Protein AF-A0A545UFW3-F1 (afdb_monomer_lite)

Secondary structure (DSSP, 8-state):
--------PPPP------SS-HHHHHHHHHHHHHHHHHHHHHHHHHHHHHHHHHHHTS----EEEEETTEEEEEEEETTEEEEE-TT--EEEEEEEETTEEEETTTTSEEEEEETTTTEEEETTS-EEE-

pLDDT: mean 73.69, std 27.17, range [29.5, 98.81]

Sequence (130 aa):
MKKILFGFMVLFASNTVYADDVDQLSVYDKKAHHEFDQTYSEATDYIDDSLEILDKNLPQLAGPWYISGAKTFVHQYGAQLVFINEHGSLSRGYFLSNTEVVAIDWGNLRGSLSGGNTVIIWHNGTYWYR

Structure (mmCIF, N/CA/C/O backbone):
data_AF-A0A545UFW3-F1
#
_entry.id   AF-A0A545UFW3-F1
#
loop_
_atom_site.group_PDB
_atom_site.id
_atom_site.type_symbol
_atom_site.label_atom_id
_atom_site.label_alt_id
_atom_site.label_comp_id
_atom_site.label_asym_id
_atom_site.label_entity_id
_atom_site.label_seq_id
_atom_site.pdbx_PDB_ins_code
_atom_site.Cartn_x
_atom_site.Cartn_y
_atom_site.Cartn_z
_atom_site.occupancy
_atom_site.B_iso_or_equiv
_atom_site.auth_seq_id
_atom_site.auth_comp_id
_atom_site.auth_asym_id
_atom_site.auth_atom_id
_atom_site.pdbx_PDB_model_num
ATOM 1 N N . MET A 1 1 ? -21.414 -26.029 13.776 1.00 35.69 1 MET A N 1
ATOM 2 C CA . MET A 1 1 ? -21.699 -27.195 12.906 1.00 35.69 1 MET A CA 1
ATOM 3 C C . MET A 1 1 ? -21.923 -26.685 11.488 1.00 35.69 1 MET A C 1
ATOM 5 O O . MET A 1 1 ? -22.614 -25.690 11.331 1.00 35.69 1 MET A O 1
ATOM 9 N N . LYS A 1 2 ? -21.263 -27.303 10.500 1.00 42.16 2 LYS A N 1
ATOM 10 C CA . LYS A 1 2 ? -21.259 -26.939 9.069 1.00 42.16 2 LYS A CA 1
ATOM 11 C C . LYS A 1 2 ? -22.626 -27.195 8.406 1.00 42.16 2 LYS A C 1
ATOM 13 O O . LYS A 1 2 ? -23.228 -28.227 8.684 1.00 42.16 2 LYS A O 1
ATOM 18 N N . LYS A 1 3 ? -23.045 -26.335 7.473 1.00 29.50 3 LYS A N 1
ATOM 19 C CA . LYS A 1 3 ? -24.052 -26.613 6.425 1.00 29.50 3 LYS A CA 1
ATOM 20 C C . LYS A 1 3 ? -23.530 -25.963 5.134 1.00 29.50 3 LYS A C 1
ATOM 22 O O . LYS A 1 3 ? -23.367 -24.754 5.110 1.00 29.50 3 LYS A O 1
ATOM 27 N N . ILE A 1 4 ? -22.792 -26.708 4.309 1.00 30.06 4 ILE A N 1
ATOM 28 C CA . ILE A 1 4 ? -23.227 -27.474 3.120 1.00 30.06 4 ILE A CA 1
ATOM 29 C C . ILE A 1 4 ? -23.898 -26.575 2.071 1.00 30.06 4 ILE A C 1
ATOM 31 O O . ILE A 1 4 ? -25.011 -26.098 2.258 1.00 30.06 4 ILE A O 1
ATOM 35 N N . LEU A 1 5 ? -23.149 -26.394 0.983 1.00 34.44 5 LEU A N 1
ATOM 36 C CA . LEU A 1 5 ? -23.448 -25.690 -0.258 1.00 34.44 5 LEU A CA 1
ATOM 37 C C . LEU A 1 5 ? -24.503 -26.475 -1.060 1.00 34.44 5 LEU A C 1
ATOM 39 O O . LEU A 1 5 ? -24.321 -27.675 -1.265 1.00 34.44 5 LEU A O 1
ATOM 43 N N . PHE A 1 6 ? -25.560 -25.821 -1.545 1.00 31.66 6 PHE A N 1
ATOM 44 C CA . PHE A 1 6 ? -26.463 -26.401 -2.546 1.00 31.66 6 PHE A CA 1
ATOM 45 C C . PHE A 1 6 ? -26.309 -25.634 -3.858 1.00 31.66 6 PHE A C 1
ATOM 47 O O . PHE A 1 6 ? -26.735 -24.489 -3.973 1.00 31.66 6 PHE A O 1
ATOM 54 N N . GLY A 1 7 ? -25.670 -26.274 -4.839 1.00 34.34 7 GLY A N 1
ATOM 55 C CA . GLY A 1 7 ? -25.758 -25.856 -6.232 1.00 34.34 7 GLY A CA 1
ATOM 56 C C . GLY A 1 7 ? -27.090 -26.328 -6.806 1.00 34.34 7 GLY A C 1
ATOM 57 O O . GLY A 1 7 ? -27.418 -27.508 -6.685 1.00 34.34 7 GLY A O 1
ATOM 58 N N . PHE A 1 8 ? -27.847 -25.426 -7.425 1.00 35.25 8 PHE A N 1
ATOM 59 C CA . PHE A 1 8 ? -29.019 -25.787 -8.216 1.00 35.25 8 PHE A CA 1
ATOM 60 C C . PHE A 1 8 ? -28.729 -25.522 -9.693 1.00 35.25 8 PHE A C 1
ATOM 62 O O . PHE A 1 8 ? -28.580 -24.386 -10.133 1.00 35.25 8 PHE A O 1
ATOM 69 N N . MET A 1 9 ? -28.599 -26.618 -10.439 1.00 31.95 9 MET A N 1
ATOM 70 C CA . MET A 1 9 ? -28.579 -26.660 -11.897 1.00 31.95 9 MET A CA 1
ATOM 71 C C . MET A 1 9 ? -30.030 -26.581 -12.383 1.00 31.95 9 MET A C 1
ATOM 73 O O . MET A 1 9 ? -30.856 -27.386 -11.955 1.00 31.95 9 MET A O 1
ATOM 77 N N . VAL A 1 10 ? -30.348 -25.623 -13.255 1.00 39.62 10 VAL A N 1
ATOM 78 C CA . VAL A 1 10 ? -31.695 -25.475 -13.828 1.00 39.62 10 VAL A CA 1
ATOM 79 C C . VAL A 1 10 ? -31.717 -26.097 -15.223 1.00 39.62 10 VAL A C 1
ATOM 81 O O . VAL A 1 10 ? -30.940 -25.716 -16.097 1.00 39.62 10 VAL A O 1
ATOM 84 N N . LEU A 1 11 ? -32.595 -27.085 -15.411 1.00 31.00 11 LEU A N 1
ATOM 85 C CA . LEU A 1 11 ? -32.893 -27.720 -16.694 1.00 31.00 11 LEU A CA 1
ATOM 86 C C . LEU A 1 11 ? -34.112 -27.016 -17.313 1.00 31.00 11 LEU A C 1
ATOM 88 O O . LEU A 1 11 ? -35.127 -26.859 -16.637 1.00 31.00 11 LEU A O 1
ATOM 92 N N . PHE A 1 12 ? -34.039 -26.617 -18.584 1.00 38.69 12 PHE A N 1
ATOM 93 C CA . PHE A 1 12 ? -35.182 -26.032 -19.293 1.00 38.69 12 PHE A CA 1
ATOM 94 C C . PHE A 1 12 ? -36.049 -27.131 -19.917 1.00 38.69 12 PHE A C 1
ATOM 96 O O . PHE A 1 12 ? -35.537 -27.982 -20.643 1.00 38.69 12 PHE A O 1
ATOM 103 N N . ALA A 1 13 ? -37.362 -27.076 -19.689 1.00 31.42 13 ALA A N 1
ATOM 104 C CA . ALA A 1 13 ? -38.345 -27.798 -20.488 1.00 31.42 13 ALA A CA 1
ATOM 105 C C . ALA A 1 13 ? -39.246 -26.780 -21.198 1.00 31.42 13 ALA A C 1
ATOM 107 O O . ALA A 1 13 ? -40.017 -26.066 -20.560 1.00 31.42 13 ALA A O 1
ATOM 108 N N . SER A 1 14 ? -39.122 -26.702 -22.521 1.00 43.06 14 SER A N 1
ATOM 109 C CA . SER A 1 14 ? -40.009 -25.928 -23.388 1.00 43.06 14 SER A CA 1
ATOM 110 C C . SER A 1 14 ? -41.265 -26.753 -23.659 1.00 43.06 14 SER A C 1
ATOM 112 O O . SER A 1 14 ? -41.151 -27.828 -24.240 1.00 43.06 14 SER A O 1
ATOM 114 N N . ASN A 1 15 ? -42.448 -26.258 -23.297 1.00 36.16 15 ASN A N 1
ATOM 115 C CA . ASN A 1 15 ? -43.714 -26.833 -23.752 1.00 36.16 15 ASN A CA 1
ATOM 116 C C . ASN A 1 15 ? -44.591 -25.738 -24.361 1.00 36.16 15 ASN A C 1
ATOM 118 O O . ASN A 1 15 ? -45.056 -24.833 -23.675 1.00 36.16 15 ASN A O 1
ATOM 122 N N . THR A 1 16 ? -44.817 -25.847 -25.666 1.00 48.97 16 THR A N 1
ATOM 123 C CA . THR A 1 16 ? -45.844 -25.124 -26.416 1.00 48.97 16 THR A CA 1
ATOM 124 C C . THR A 1 16 ? -47.149 -25.915 -26.334 1.00 48.97 16 THR A C 1
ATOM 126 O O . THR A 1 16 ? -47.192 -27.046 -26.814 1.00 48.97 16 THR A O 1
ATOM 129 N N . VAL A 1 17 ? -48.220 -25.337 -25.777 1.00 41.75 17 VAL A N 1
ATOM 130 C CA . VAL A 1 17 ? -49.590 -25.870 -25.913 1.00 41.75 17 VAL A CA 1
ATOM 131 C C . VAL A 1 17 ? -50.580 -24.733 -26.185 1.00 41.75 17 VAL A C 1
ATOM 133 O O . VAL A 1 17 ? -50.474 -23.644 -25.625 1.00 41.75 17 VAL A O 1
ATOM 136 N N . TYR A 1 18 ? -51.485 -25.027 -27.122 1.00 35.25 18 TYR A N 1
ATOM 137 C CA . TYR A 1 18 ? -52.495 -24.181 -27.750 1.00 35.25 18 TYR A CA 1
ATOM 138 C C . TYR A 1 18 ? -53.580 -23.677 -26.789 1.00 35.25 18 TYR A C 1
ATOM 140 O O . TYR A 1 18 ? -53.933 -24.334 -25.813 1.00 35.25 18 TYR A O 1
ATOM 148 N N . ALA A 1 19 ? -54.091 -22.492 -27.126 1.00 42.03 19 ALA A N 1
ATOM 149 C CA . ALA A 1 19 ? -55.094 -21.721 -26.408 1.00 42.03 19 ALA A CA 1
ATOM 150 C C . ALA A 1 19 ? -56.439 -22.451 -26.313 1.00 42.03 19 ALA A C 1
ATOM 152 O O . ALA A 1 19 ? -57.003 -22.772 -27.350 1.00 42.03 19 ALA A O 1
ATOM 153 N N . ASP A 1 20 ? -56.919 -22.667 -25.085 1.00 40.66 20 ASP A N 1
ATOM 154 C CA . ASP A 1 20 ? -58.353 -22.675 -24.733 1.00 40.66 20 ASP A CA 1
ATOM 155 C C . ASP A 1 20 ? -58.613 -22.587 -23.204 1.00 40.66 20 ASP A C 1
ATOM 157 O O . ASP A 1 20 ? -59.753 -22.407 -22.799 1.00 40.66 20 ASP A O 1
ATOM 161 N N . ASP A 1 21 ? -57.580 -22.564 -22.341 1.00 42.59 21 ASP A N 1
ATOM 162 C CA . ASP A 1 21 ? -57.713 -22.401 -20.871 1.00 42.59 21 ASP A CA 1
ATOM 163 C C . ASP A 1 21 ? -56.907 -21.199 -20.312 1.00 42.59 21 ASP A C 1
ATOM 165 O O . ASP A 1 21 ? -56.058 -21.322 -19.425 1.00 42.59 21 ASP A O 1
ATOM 169 N N . VAL A 1 22 ? -57.132 -19.994 -20.849 1.00 42.28 22 VAL A N 1
ATOM 170 C CA . VAL A 1 22 ? -56.266 -18.813 -20.604 1.00 42.28 22 VAL A CA 1
ATOM 171 C C . VAL A 1 22 ? -56.467 -18.149 -19.225 1.00 42.28 22 VAL A C 1
ATOM 173 O O . VAL A 1 22 ? -55.597 -17.404 -18.772 1.00 42.28 22 VAL A O 1
ATOM 176 N N . ASP A 1 23 ? -57.537 -18.454 -18.487 1.00 43.62 23 ASP A N 1
ATOM 177 C CA . ASP A 1 23 ? -57.845 -17.696 -17.261 1.00 43.62 23 ASP A CA 1
ATOM 178 C C . ASP A 1 23 ? -57.241 -18.257 -15.964 1.00 43.62 23 ASP A C 1
ATOM 180 O O . ASP A 1 23 ? -57.018 -17.489 -15.028 1.00 43.62 23 ASP A O 1
ATOM 184 N N . GLN A 1 24 ? -56.889 -19.547 -15.884 1.00 38.66 24 GLN A N 1
ATOM 185 C CA . GLN A 1 24 ? -56.305 -20.110 -14.650 1.00 38.66 24 GLN A CA 1
ATOM 186 C C . GLN A 1 24 ? -54.772 -20.195 -14.650 1.00 38.66 24 GLN A C 1
ATOM 188 O O . GLN A 1 24 ? -54.159 -20.113 -13.584 1.00 38.66 24 GLN A O 1
ATOM 193 N N . LEU A 1 25 ? -54.126 -20.275 -15.818 1.00 34.03 25 LEU A N 1
ATOM 194 C CA . LEU A 1 25 ? -52.659 -20.278 -15.914 1.00 34.03 25 LEU A CA 1
ATOM 195 C C . LEU A 1 25 ? -52.039 -18.907 -15.602 1.00 34.03 25 LEU A C 1
ATOM 197 O O . LEU A 1 25 ? -50.958 -18.847 -15.024 1.00 34.03 25 LEU A O 1
ATOM 201 N N . SER A 1 26 ? -52.743 -17.804 -15.884 1.00 42.28 26 SER A N 1
ATOM 202 C CA . SER A 1 26 ? -52.210 -16.451 -15.655 1.00 42.28 26 SER A CA 1
ATOM 203 C C . SER A 1 26 ? -52.065 -16.074 -14.173 1.00 42.28 26 SER A C 1
ATOM 205 O O . SER A 1 26 ? -51.311 -15.158 -13.842 1.00 42.28 26 SER A O 1
ATOM 207 N N . VAL A 1 27 ? -52.773 -16.764 -13.273 1.00 40.72 27 VAL A N 1
ATOM 208 C CA . VAL A 1 27 ? -52.745 -16.494 -11.827 1.00 4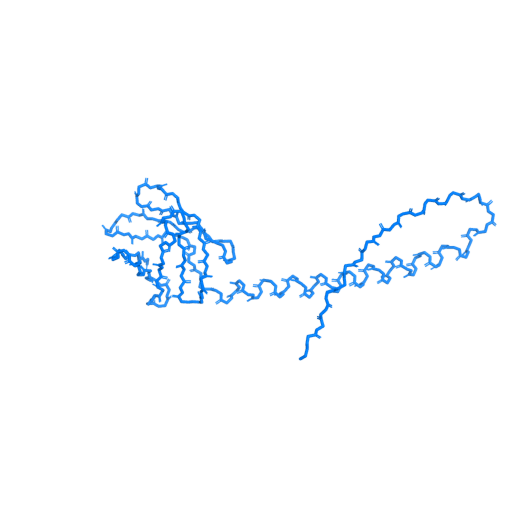0.72 27 VAL A CA 1
ATOM 209 C C . VAL A 1 27 ? -51.609 -17.259 -11.147 1.00 40.72 27 VAL A C 1
ATOM 211 O O . VAL A 1 27 ? -50.909 -16.690 -10.308 1.00 40.72 27 VAL A O 1
ATOM 214 N N . TYR A 1 28 ? -51.389 -18.519 -11.534 1.00 31.52 28 TYR A N 1
ATOM 215 C CA . TYR A 1 28 ? -50.272 -19.317 -11.021 1.00 31.52 28 TYR A CA 1
ATOM 216 C C . TYR A 1 28 ? -48.920 -18.765 -11.477 1.00 31.52 28 TYR A C 1
ATOM 218 O O . TYR A 1 28 ? -48.002 -18.676 -10.665 1.00 31.52 28 TYR A O 1
ATOM 226 N N . ASP A 1 29 ? -48.829 -18.315 -12.728 1.00 42.88 29 ASP A N 1
ATOM 227 C CA . ASP A 1 29 ? -47.593 -17.763 -13.284 1.00 42.88 29 ASP A CA 1
ATOM 228 C C . ASP A 1 29 ? -47.234 -16.419 -12.624 1.00 42.88 29 ASP A C 1
ATOM 230 O O . ASP A 1 29 ? -46.116 -16.209 -12.165 1.00 42.88 29 ASP A O 1
ATOM 234 N N . LYS A 1 30 ? -48.213 -15.524 -12.423 1.00 40.00 30 LYS A N 1
ATOM 235 C CA . LYS A 1 30 ? -47.977 -14.224 -11.767 1.00 40.00 30 LYS A CA 1
ATOM 236 C C . LYS A 1 30 ? -47.605 -14.338 -10.293 1.00 40.00 30 LYS A C 1
ATOM 238 O O . LYS A 1 30 ? -46.807 -13.535 -9.817 1.00 40.00 30 LYS A O 1
ATOM 243 N N . LYS A 1 31 ? -48.175 -15.301 -9.562 1.00 43.31 31 LYS A N 1
ATOM 244 C CA . LYS A 1 31 ? -47.826 -15.504 -8.151 1.00 43.31 31 LYS A CA 1
ATOM 245 C C . LYS A 1 31 ? -46.426 -16.105 -8.010 1.00 43.31 31 LYS A C 1
ATOM 247 O O . LYS A 1 31 ? -45.667 -15.641 -7.169 1.00 43.31 31 LYS A O 1
ATOM 252 N N . ALA A 1 32 ? -46.068 -17.055 -8.876 1.00 45.47 32 ALA A N 1
ATOM 253 C CA . ALA A 1 32 ? -44.723 -17.620 -8.924 1.00 45.47 32 ALA A CA 1
ATOM 254 C C . ALA A 1 32 ? -43.672 -16.578 -9.343 1.00 45.47 32 ALA A C 1
ATOM 256 O O . ALA A 1 32 ? -42.620 -16.507 -8.717 1.00 45.47 32 ALA A O 1
ATOM 257 N N . HIS A 1 33 ? -43.971 -15.720 -10.325 1.00 40.41 33 HIS A N 1
ATOM 258 C CA . HIS A 1 33 ? -43.102 -14.603 -10.703 1.00 40.41 33 HIS A CA 1
ATOM 259 C C . HIS A 1 33 ? -42.956 -13.566 -9.576 1.00 40.41 33 HIS A C 1
ATOM 261 O O . HIS A 1 33 ? -41.844 -13.140 -9.293 1.00 40.41 33 HIS A O 1
ATOM 267 N N . HIS A 1 34 ? -44.033 -13.218 -8.863 1.00 40.91 34 HIS A N 1
ATOM 268 C CA . HIS A 1 34 ? -43.965 -12.260 -7.753 1.00 40.91 34 HIS A CA 1
ATOM 269 C C . HIS A 1 34 ? -43.202 -12.801 -6.531 1.00 40.91 34 HIS A C 1
ATOM 271 O O . HIS A 1 34 ? -42.412 -12.075 -5.933 1.00 40.91 34 HIS A O 1
ATOM 277 N N . GLU A 1 35 ? -43.400 -14.074 -6.174 1.00 48.53 35 GLU A N 1
ATOM 278 C CA . GLU A 1 35 ? -42.671 -14.719 -5.072 1.00 48.53 35 GLU A CA 1
ATOM 279 C C . GLU A 1 35 ? -41.194 -14.972 -5.435 1.00 48.53 35 GLU A C 1
ATOM 281 O O . GLU A 1 35 ? -40.319 -14.838 -4.575 1.00 48.53 35 GLU A O 1
ATOM 286 N N . PHE A 1 36 ? -40.887 -15.270 -6.705 1.00 41.59 36 PHE A N 1
ATOM 287 C CA . PHE A 1 36 ? -39.513 -15.373 -7.211 1.00 41.59 36 PHE A CA 1
ATOM 288 C C . PHE A 1 36 ? -38.800 -14.014 -7.180 1.00 41.59 36 PHE A C 1
ATOM 290 O O . PHE A 1 36 ? -37.696 -13.922 -6.645 1.00 41.59 36 PHE A O 1
ATOM 297 N N . ASP A 1 37 ? -39.451 -12.952 -7.662 1.00 47.69 37 ASP A N 1
ATOM 298 C CA . ASP A 1 37 ? -38.889 -11.598 -7.695 1.00 47.69 37 ASP A CA 1
ATOM 299 C C . ASP A 1 37 ? -38.670 -11.026 -6.285 1.00 47.69 37 ASP A C 1
ATOM 301 O O . ASP A 1 37 ? -37.645 -10.394 -6.031 1.00 47.69 37 ASP A O 1
ATOM 305 N N . GLN A 1 38 ? -39.574 -11.295 -5.333 1.00 46.62 38 GLN A N 1
ATOM 306 C CA . GLN A 1 38 ? -39.389 -10.888 -3.935 1.00 46.62 38 GLN A CA 1
ATOM 307 C C . GLN A 1 38 ? -38.249 -11.645 -3.254 1.00 46.62 38 GLN A C 1
ATOM 309 O O . GLN A 1 38 ? -37.401 -11.026 -2.617 1.00 46.62 38 GLN A O 1
ATOM 314 N N . THR A 1 39 ? -38.172 -12.966 -3.433 1.00 47.53 39 THR A N 1
ATOM 315 C CA . THR A 1 39 ? -37.127 -13.777 -2.788 1.00 47.53 39 THR A CA 1
ATOM 316 C C . THR A 1 39 ? -35.735 -13.443 -3.338 1.00 47.53 39 THR A C 1
ATOM 318 O O . THR A 1 39 ? -34.767 -13.411 -2.579 1.00 47.53 39 THR A O 1
ATOM 321 N N . TYR A 1 40 ? -35.618 -13.151 -4.641 1.00 44.28 40 TYR A N 1
ATOM 322 C CA . TYR A 1 40 ? -34.365 -12.680 -5.238 1.00 44.28 40 TYR A CA 1
ATOM 323 C C . TYR A 1 40 ? -34.012 -11.256 -4.805 1.00 44.28 40 TYR A C 1
ATOM 325 O O . TYR A 1 40 ? -32.854 -11.023 -4.480 1.00 44.28 40 TYR A O 1
ATOM 333 N N . SER A 1 41 ? -34.983 -10.337 -4.744 1.00 43.97 41 SER A N 1
ATOM 334 C CA . SER A 1 41 ? -34.760 -8.959 -4.287 1.00 43.97 41 SER A CA 1
ATOM 335 C C . SER A 1 41 ? -34.294 -8.907 -2.833 1.00 43.97 41 SER A C 1
ATOM 337 O O . SER A 1 41 ? -33.339 -8.199 -2.527 1.00 43.97 41 SER A O 1
ATOM 339 N N . GLU A 1 42 ? -34.928 -9.671 -1.941 1.00 49.88 42 GLU A N 1
ATOM 340 C CA . GLU A 1 42 ? -34.526 -9.754 -0.535 1.00 49.88 42 GLU A CA 1
ATOM 341 C C . GLU A 1 42 ? -33.146 -10.408 -0.404 1.00 49.88 42 GLU A C 1
ATOM 343 O O . GLU A 1 42 ? -32.279 -9.889 0.292 1.00 49.88 42 GLU A O 1
ATOM 348 N N . ALA A 1 43 ? -32.880 -11.502 -1.127 1.00 48.34 43 ALA A N 1
ATOM 349 C CA . ALA A 1 43 ? -31.565 -12.137 -1.105 1.00 48.34 43 ALA A CA 1
ATOM 350 C C . ALA A 1 43 ? -30.452 -11.211 -1.624 1.00 48.34 43 ALA A C 1
ATOM 352 O O . ALA A 1 43 ? -29.356 -11.236 -1.072 1.00 48.34 43 ALA A O 1
ATOM 353 N N . THR A 1 44 ? -30.705 -10.382 -2.642 1.00 49.47 44 THR A N 1
ATOM 354 C CA . THR A 1 44 ? -29.711 -9.417 -3.137 1.00 49.47 44 THR A CA 1
ATOM 355 C C . THR A 1 44 ? -29.497 -8.243 -2.188 1.00 49.47 44 THR A C 1
ATOM 357 O O . THR A 1 44 ? -28.355 -7.832 -2.039 1.00 49.47 44 THR A O 1
ATOM 360 N N . ASP A 1 45 ? -30.534 -7.775 -1.488 1.00 48.72 45 ASP A N 1
ATOM 361 C CA . ASP A 1 45 ? -30.439 -6.707 -0.476 1.00 48.72 45 ASP A CA 1
ATOM 362 C C . ASP A 1 45 ? -29.551 -7.142 0.710 1.00 48.72 45 ASP A C 1
ATOM 364 O O . ASP A 1 45 ? -28.697 -6.400 1.186 1.00 48.72 45 ASP A O 1
ATOM 368 N N . TYR A 1 46 ? -29.642 -8.418 1.113 1.00 47.62 46 TYR A N 1
ATOM 369 C CA . TYR A 1 46 ? -28.756 -8.999 2.133 1.00 47.62 46 TYR A CA 1
ATOM 370 C C . TYR A 1 46 ? -27.312 -9.251 1.652 1.00 47.62 46 TYR A C 1
ATOM 372 O O . TYR A 1 46 ? -26.384 -9.288 2.470 1.00 47.62 46 TYR A O 1
ATOM 380 N N . ILE A 1 47 ? -27.093 -9.476 0.353 1.00 49.94 47 ILE A N 1
ATOM 381 C CA . ILE A 1 47 ? -25.754 -9.742 -0.204 1.00 49.94 47 ILE A CA 1
ATOM 382 C C . ILE A 1 47 ? -25.018 -8.430 -0.529 1.00 49.94 47 ILE A C 1
ATOM 384 O O . ILE A 1 47 ? -23.796 -8.392 -0.392 1.00 49.94 47 ILE A O 1
ATOM 388 N N . ASP A 1 48 ? -25.740 -7.367 -0.891 1.00 52.34 48 ASP A N 1
ATOM 389 C CA . ASP A 1 48 ? -25.170 -6.051 -1.218 1.00 52.34 48 ASP A CA 1
ATOM 390 C C . ASP A 1 48 ? -24.553 -5.392 0.030 1.00 52.34 48 ASP A C 1
ATOM 392 O O . ASP A 1 48 ? -23.345 -5.148 0.087 1.00 52.34 48 ASP A O 1
ATOM 396 N N . ASP A 1 49 ? -25.328 -5.289 1.115 1.00 52.72 49 ASP A N 1
ATOM 397 C CA . ASP A 1 49 ? -24.865 -4.703 2.379 1.00 52.72 49 ASP A CA 1
ATOM 398 C C . ASP A 1 49 ? -23.718 -5.506 3.020 1.00 52.72 49 ASP A C 1
ATOM 400 O O . ASP A 1 49 ? -22.789 -4.946 3.599 1.00 52.72 49 ASP A O 1
ATOM 404 N N . SER A 1 50 ? -23.733 -6.840 2.944 1.00 53.53 50 SER A N 1
ATOM 405 C CA . SER A 1 50 ? -22.737 -7.664 3.652 1.00 53.53 50 SER A CA 1
ATOM 406 C C . SER A 1 50 ? -21.351 -7.679 2.995 1.00 53.53 50 SER A C 1
ATOM 408 O O . SER A 1 50 ? -20.352 -7.868 3.700 1.00 53.53 50 SER A O 1
ATOM 410 N N . LEU A 1 51 ? -21.265 -7.431 1.683 1.00 53.94 51 LEU A N 1
ATOM 411 C CA . LEU A 1 51 ? -19.999 -7.212 0.976 1.00 53.94 51 LEU A CA 1
ATOM 412 C C . LEU A 1 51 ? -19.528 -5.754 1.105 1.00 53.94 51 LEU A C 1
ATOM 414 O O . LEU A 1 51 ? -18.336 -5.525 1.314 1.00 53.94 51 LEU A O 1
ATOM 418 N N . GLU A 1 52 ? -20.442 -4.779 1.092 1.00 55.31 52 GLU A N 1
ATOM 419 C CA . GLU A 1 52 ? -20.105 -3.357 1.239 1.00 55.31 52 GLU A CA 1
ATOM 420 C C . GLU A 1 52 ? -19.686 -2.989 2.682 1.00 55.31 52 GLU A C 1
ATOM 422 O O . GLU A 1 52 ? -18.761 -2.198 2.903 1.00 55.31 52 GLU A O 1
ATOM 427 N N . ILE A 1 53 ? -20.279 -3.622 3.703 1.00 50.62 53 ILE A N 1
ATOM 428 C CA . ILE A 1 53 ? -19.924 -3.403 5.117 1.00 50.62 53 ILE A CA 1
ATOM 429 C C . ILE A 1 53 ? -18.501 -3.896 5.436 1.00 50.62 53 ILE A C 1
ATOM 431 O O . ILE A 1 53 ? -17.839 -3.328 6.315 1.00 50.62 53 ILE A O 1
ATOM 435 N N . LEU A 1 54 ? -17.997 -4.921 4.737 1.00 56.38 54 LEU A N 1
ATOM 436 C CA . LEU A 1 54 ? -16.616 -5.380 4.914 1.00 56.38 54 LEU A CA 1
ATOM 437 C C . LEU A 1 54 ? -15.623 -4.324 4.411 1.00 56.38 54 LEU A C 1
ATOM 439 O O . LEU A 1 54 ? -14.665 -4.004 5.117 1.00 56.38 54 LEU A O 1
ATOM 443 N N . ASP A 1 55 ? -15.902 -3.726 3.254 1.00 61.06 55 ASP A N 1
ATOM 444 C CA . ASP A 1 55 ? -15.074 -2.681 2.652 1.00 61.06 55 ASP A CA 1
ATOM 445 C C . ASP A 1 55 ? -15.128 -1.360 3.438 1.00 61.06 55 ASP A C 1
ATOM 447 O O . ASP A 1 55 ? -14.109 -0.681 3.579 1.00 61.06 55 ASP A O 1
ATOM 451 N N . LYS A 1 56 ? -16.275 -1.027 4.046 1.00 61.75 56 LYS A N 1
ATOM 452 C CA . LYS A 1 56 ? -16.448 0.170 4.893 1.00 61.75 56 LYS A CA 1
ATOM 453 C C . LYS A 1 56 ? -15.566 0.179 6.145 1.00 61.75 56 LYS A C 1
ATOM 455 O O . LYS A 1 56 ? -15.215 1.250 6.641 1.00 61.75 56 LYS A O 1
ATOM 460 N N . ASN A 1 57 ? -15.227 -0.992 6.681 1.00 83.12 57 ASN A N 1
ATOM 461 C CA . ASN A 1 57 ? -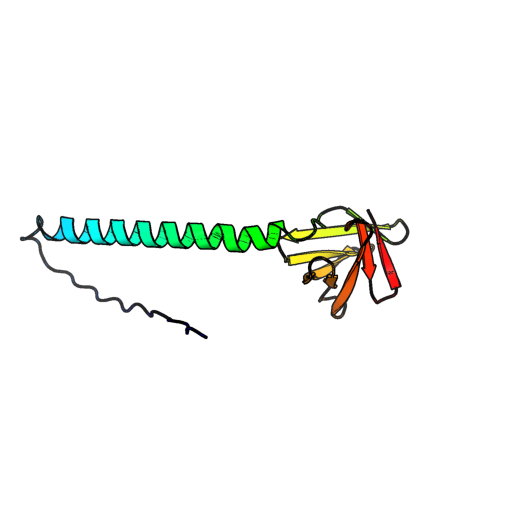14.393 -1.099 7.880 1.00 83.12 57 ASN A CA 1
ATOM 462 C C . ASN A 1 57 ? -12.892 -1.115 7.567 1.00 83.12 57 ASN A C 1
ATOM 464 O O . ASN A 1 57 ? -12.073 -1.027 8.489 1.00 83.12 57 ASN A O 1
ATOM 468 N N . LEU A 1 58 ? -12.512 -1.228 6.293 1.00 90.38 58 LEU A N 1
ATOM 469 C CA . LEU A 1 58 ? -11.116 -1.160 5.896 1.00 90.38 58 LEU A CA 1
ATOM 470 C C . LEU A 1 58 ? -10.609 0.284 5.949 1.00 90.38 58 LEU A C 1
ATOM 472 O O . LEU A 1 58 ? -11.353 1.234 5.694 1.00 90.38 58 LEU A O 1
ATOM 476 N N . PRO A 1 59 ? -9.321 0.479 6.263 1.00 94.50 59 PRO A N 1
ATOM 477 C CA . PRO A 1 59 ? -8.695 1.781 6.129 1.00 94.50 59 PRO A CA 1
ATOM 478 C C . PRO A 1 59 ? -8.899 2.368 4.735 1.00 94.50 59 PRO A C 1
ATOM 480 O O . PRO A 1 59 ? -8.694 1.692 3.728 1.00 94.50 59 PRO A O 1
ATOM 483 N N . GLN A 1 60 ? -9.231 3.655 4.675 1.00 94.81 60 GLN A N 1
ATOM 484 C CA . GLN A 1 60 ? -9.283 4.362 3.404 1.00 94.81 60 GLN A CA 1
ATOM 485 C C . GLN A 1 60 ? -7.878 4.821 3.015 1.00 94.81 60 GLN A C 1
ATOM 487 O O . GLN A 1 60 ? -7.388 5.831 3.520 1.00 94.81 60 GLN A O 1
ATOM 492 N N . LEU A 1 61 ? -7.211 4.086 2.133 1.00 97.31 61 LEU A N 1
ATOM 493 C CA . LEU A 1 61 ? -5.845 4.346 1.679 1.00 97.31 61 LEU A CA 1
ATOM 494 C C . LEU A 1 61 ? -5.783 5.074 0.336 1.00 97.31 61 LEU A C 1
ATOM 496 O O . LEU A 1 61 ? -4.706 5.551 -0.017 1.00 97.31 61 LEU A O 1
ATOM 500 N N . ALA A 1 62 ? -6.898 5.200 -0.390 1.00 97.56 62 ALA A N 1
ATOM 501 C CA . ALA A 1 62 ? -6.925 5.881 -1.681 1.00 97.56 62 ALA A CA 1
ATOM 502 C C . ALA A 1 62 ? -6.318 7.295 -1.621 1.00 97.56 62 ALA A C 1
ATOM 504 O O . ALA A 1 62 ? -6.543 8.044 -0.666 1.00 97.56 62 ALA A O 1
ATOM 505 N N . GLY A 1 63 ? -5.597 7.676 -2.677 1.00 98.19 63 GLY A N 1
ATOM 506 C CA . GLY A 1 63 ? -5.078 9.028 -2.865 1.00 98.19 63 GLY A CA 1
ATOM 507 C C . GLY A 1 63 ? -3.555 9.110 -2.979 1.00 98.19 63 GLY A C 1
ATOM 508 O O . GLY A 1 63 ? -2.882 8.093 -3.176 1.00 98.19 63 GLY A O 1
ATOM 509 N N . PRO A 1 64 ? -3.005 10.336 -2.912 1.00 98.44 64 PRO A N 1
ATOM 510 C CA . PRO A 1 64 ? -1.572 10.562 -2.990 1.00 98.44 64 PRO A CA 1
ATOM 511 C C . PRO A 1 64 ? -0.866 10.108 -1.714 1.00 98.44 64 PRO A C 1
ATOM 513 O O . PRO A 1 64 ? -1.380 10.264 -0.608 1.00 98.44 64 PRO A O 1
ATOM 516 N N . TRP A 1 65 ? 0.342 9.600 -1.907 1.00 98.62 65 TRP A N 1
ATOM 517 C CA . TRP A 1 65 ? 1.289 9.217 -0.869 1.00 98.62 65 TRP A CA 1
ATOM 518 C C . TRP A 1 65 ? 2.680 9.728 -1.256 1.00 98.62 65 TRP A C 1
ATOM 520 O O . TRP A 1 65 ? 2.873 10.269 -2.350 1.00 98.62 65 TRP A O 1
ATOM 530 N N . TYR A 1 66 ? 3.646 9.581 -0.355 1.00 98.62 66 TYR A N 1
ATOM 531 C CA . TYR A 1 66 ? 5.010 10.042 -0.563 1.00 98.62 66 TYR A CA 1
ATOM 532 C C . TYR A 1 66 ? 6.033 9.067 0.007 1.00 98.62 66 TYR A C 1
ATOM 534 O O . TYR A 1 66 ? 5.861 8.565 1.112 1.00 98.62 66 TYR A O 1
ATOM 542 N N . ILE A 1 67 ? 7.130 8.862 -0.719 1.00 97.69 67 ILE A N 1
ATOM 543 C CA . ILE A 1 67 ? 8.335 8.161 -0.262 1.00 97.69 67 ILE A CA 1
ATOM 544 C C . ILE A 1 67 ? 9.532 9.083 -0.475 1.00 97.69 67 ILE A C 1
ATOM 546 O O . ILE A 1 67 ? 9.779 9.543 -1.586 1.00 97.69 67 ILE A O 1
ATOM 550 N N . SER A 1 68 ? 10.265 9.402 0.595 1.00 95.12 68 SER A N 1
ATOM 551 C CA . SER A 1 68 ? 11.432 10.303 0.532 1.00 95.12 68 SER A CA 1
ATOM 552 C C . SER A 1 68 ? 11.163 11.627 -0.216 1.00 95.12 68 SER A C 1
ATOM 554 O O . SER A 1 68 ? 12.027 12.130 -0.929 1.00 95.12 68 SER A O 1
ATOM 556 N N . GLY A 1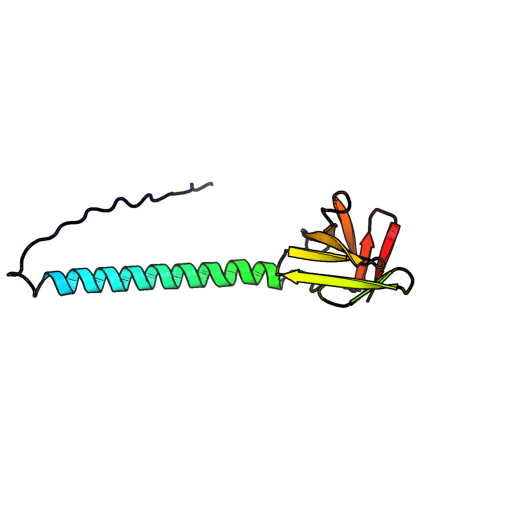 69 ? 9.950 12.182 -0.096 1.00 95.88 69 GLY A N 1
ATOM 557 C CA . GLY A 1 69 ? 9.517 13.400 -0.795 1.00 95.88 69 GLY A CA 1
ATOM 558 C C . GLY A 1 69 ? 9.011 13.207 -2.233 1.00 95.88 69 GLY A C 1
ATOM 559 O O . GLY A 1 69 ? 8.396 14.123 -2.777 1.00 95.88 69 GLY A O 1
ATOM 560 N N . ALA A 1 70 ? 9.203 12.036 -2.845 1.00 98.00 70 ALA A N 1
ATOM 561 C CA . ALA A 1 70 ? 8.671 11.715 -4.166 1.00 98.00 70 ALA A CA 1
ATOM 562 C C . ALA A 1 70 ? 7.220 11.225 -4.073 1.00 98.00 70 ALA A C 1
ATOM 564 O O . ALA A 1 70 ? 6.865 10.481 -3.160 1.00 98.00 70 ALA A O 1
ATOM 565 N N . LYS A 1 71 ? 6.376 11.651 -5.018 1.00 98.38 71 LYS A N 1
ATOM 566 C CA . LYS A 1 71 ? 4.942 11.340 -5.023 1.00 98.38 71 LYS A CA 1
ATOM 567 C C . LYS A 1 71 ? 4.686 9.902 -5.481 1.00 98.38 71 LYS A C 1
ATOM 569 O O . LYS A 1 71 ? 5.208 9.476 -6.506 1.00 98.38 71 LYS A O 1
ATOM 574 N N . THR A 1 72 ? 3.812 9.215 -4.763 1.00 98.69 72 THR A N 1
ATOM 575 C CA . THR A 1 72 ? 3.264 7.888 -5.064 1.00 98.69 72 THR A CA 1
ATOM 576 C C . THR A 1 72 ? 1.734 7.947 -5.008 1.00 98.69 72 THR A C 1
ATOM 578 O O . THR A 1 72 ? 1.145 8.999 -4.717 1.00 98.69 72 THR A O 1
ATOM 581 N N . PHE A 1 73 ? 1.054 6.851 -5.343 1.00 98.69 73 PHE A N 1
ATOM 582 C CA . PHE A 1 73 ? -0.408 6.814 -5.327 1.00 98.69 73 PHE A CA 1
ATOM 583 C C . PHE A 1 73 ? -0.948 5.450 -4.913 1.00 98.69 73 PHE A C 1
ATOM 585 O O . PHE A 1 73 ? -0.334 4.416 -5.175 1.00 98.69 73 PHE A O 1
ATOM 592 N N . VAL A 1 74 ? -2.132 5.458 -4.306 1.00 98.75 74 VAL A N 1
ATOM 593 C CA . VAL A 1 74 ? -2.924 4.256 -4.053 1.00 98.75 74 VAL A CA 1
ATOM 594 C C . VAL A 1 74 ? -4.300 4.448 -4.674 1.00 98.75 74 VAL A C 1
ATOM 596 O O . VAL A 1 74 ? -5.001 5.413 -4.364 1.00 98.75 74 VAL A O 1
ATOM 599 N N . HIS A 1 75 ? -4.700 3.526 -5.543 1.00 98.31 75 HIS A N 1
ATOM 600 C CA . HIS A 1 75 ? -6.104 3.336 -5.898 1.00 98.31 75 HIS A CA 1
ATOM 601 C C . HIS A 1 75 ? -6.684 2.221 -5.034 1.00 98.31 75 HIS A C 1
ATOM 603 O O . HIS A 1 75 ? -6.012 1.221 -4.785 1.00 98.31 75 HIS A O 1
ATOM 609 N N . GLN A 1 76 ? -7.924 2.397 -4.587 1.00 96.06 76 GLN A N 1
ATOM 610 C CA . GLN A 1 76 ? -8.622 1.435 -3.744 1.00 96.06 76 GLN A CA 1
ATOM 611 C C . GLN A 1 76 ? -10.020 1.184 -4.296 1.00 96.06 76 GLN A C 1
ATOM 613 O O . GLN A 1 76 ? -10.754 2.128 -4.588 1.00 96.06 76 GLN A O 1
ATOM 618 N N . TYR A 1 77 ? -10.358 -0.095 -4.418 1.00 91.44 77 TYR A N 1
ATOM 619 C CA . TYR A 1 77 ? -11.646 -0.606 -4.869 1.00 91.44 77 TYR A CA 1
ATOM 620 C C .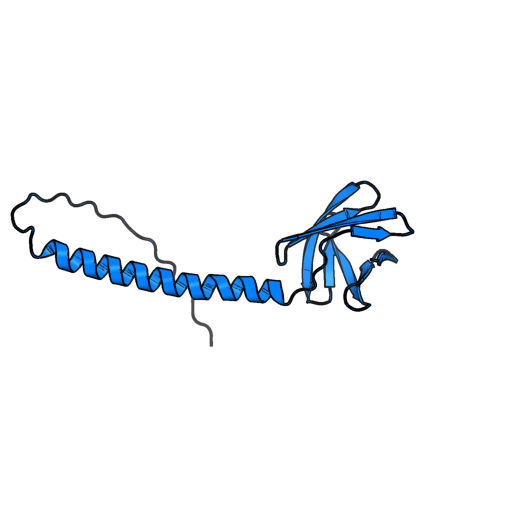 TYR A 1 77 ? -12.077 -1.663 -3.850 1.00 91.44 77 TYR A C 1
ATOM 622 O O . TYR A 1 77 ? -11.749 -2.844 -3.984 1.00 91.44 77 TYR A O 1
ATOM 630 N N . GLY A 1 78 ? -12.691 -1.207 -2.758 1.00 88.62 78 GLY A N 1
ATOM 631 C CA . GLY A 1 78 ? -12.963 -2.066 -1.610 1.00 88.62 78 GLY A CA 1
ATOM 632 C C . GLY A 1 78 ? -11.681 -2.597 -0.965 1.00 88.62 78 GLY A C 1
ATOM 633 O O . GLY A 1 78 ? -10.754 -1.834 -0.678 1.00 88.62 78 GLY A O 1
ATOM 634 N N . ALA A 1 79 ? -11.605 -3.916 -0.792 1.00 90.25 79 ALA A N 1
ATOM 635 C CA . ALA A 1 79 ? -10.417 -4.617 -0.308 1.00 90.25 79 ALA A CA 1
ATOM 636 C C . ALA A 1 79 ? -9.258 -4.709 -1.321 1.00 90.25 79 ALA A C 1
ATOM 638 O O . ALA A 1 79 ? -8.152 -5.115 -0.948 1.00 90.25 79 ALA A O 1
ATOM 639 N N . GLN A 1 80 ? -9.487 -4.363 -2.592 1.00 94.69 80 GLN A N 1
ATOM 640 C CA . GLN A 1 80 ? -8.464 -4.395 -3.636 1.00 94.69 80 GLN A CA 1
ATOM 641 C C . GLN A 1 80 ? -7.719 -3.064 -3.725 1.00 94.69 80 GLN A C 1
ATOM 643 O O . GLN A 1 80 ? -8.311 -1.987 -3.654 1.00 94.69 80 GLN A O 1
ATOM 648 N N . LEU A 1 81 ? -6.407 -3.147 -3.934 1.00 98.00 81 LEU A N 1
ATOM 649 C CA . LEU A 1 81 ? -5.506 -2.003 -4.005 1.00 98.00 81 LEU A CA 1
ATOM 650 C C . LEU A 1 81 ? -4.685 -2.034 -5.295 1.00 98.00 81 LEU A C 1
ATOM 652 O O . LEU A 1 81 ? -4.323 -3.097 -5.803 1.00 98.00 81 LEU A O 1
ATOM 656 N N . VAL A 1 82 ? -4.332 -0.853 -5.792 1.00 98.75 82 VAL A N 1
ATOM 657 C CA . VAL A 1 82 ? -3.266 -0.668 -6.779 1.00 98.75 82 VAL A CA 1
ATOM 658 C C . VAL A 1 82 ? -2.312 0.389 -6.246 1.00 98.75 82 VAL A C 1
ATOM 660 O O . VAL A 1 82 ? -2.688 1.547 -6.078 1.00 98.75 82 VAL A O 1
ATOM 663 N N . PHE A 1 83 ? -1.076 -0.018 -5.987 1.00 98.81 83 PHE A N 1
ATOM 664 C CA . PHE A 1 83 ? 0.019 0.850 -5.579 1.00 98.81 83 PHE A CA 1
ATOM 665 C C . PHE A 1 83 ? 0.769 1.345 -6.812 1.00 98.81 83 PHE A C 1
ATOM 667 O O . PHE A 1 83 ? 1.091 0.556 -7.698 1.00 98.81 83 PHE A O 1
ATOM 674 N N . ILE A 1 84 ? 1.078 2.637 -6.849 1.00 98.75 84 ILE A N 1
ATOM 675 C CA . ILE A 1 84 ? 1.903 3.277 -7.876 1.00 98.75 84 ILE A CA 1
ATOM 676 C C . ILE A 1 84 ? 3.097 3.897 -7.166 1.00 98.75 84 ILE A C 1
ATOM 678 O O . ILE A 1 84 ? 2.906 4.809 -6.363 1.00 98.75 84 ILE A O 1
ATOM 682 N N . ASN A 1 85 ? 4.306 3.398 -7.412 1.00 98.44 85 ASN A N 1
ATOM 683 C CA . ASN A 1 85 ? 5.505 3.928 -6.763 1.00 98.44 85 ASN A CA 1
ATOM 684 C C . ASN A 1 85 ? 6.009 5.222 -7.433 1.00 98.44 85 ASN A C 1
ATOM 686 O O . ASN A 1 85 ? 5.447 5.710 -8.413 1.00 98.44 85 ASN A O 1
ATOM 690 N N . GLU A 1 86 ? 7.102 5.763 -6.910 1.00 98.19 86 GLU A N 1
ATOM 691 C CA . GLU A 1 86 ? 7.737 7.005 -7.355 1.00 98.19 86 GLU A CA 1
ATOM 692 C C . GLU A 1 86 ? 8.293 6.944 -8.785 1.00 98.19 86 GLU A C 1
ATOM 694 O O . GLU A 1 86 ? 8.520 7.978 -9.410 1.00 98.19 86 GLU A O 1
ATOM 699 N N . HIS A 1 87 ? 8.479 5.736 -9.318 1.00 97.75 87 HIS A N 1
ATOM 700 C CA . HIS A 1 87 ? 8.910 5.480 -10.689 1.00 97.75 87 HIS A CA 1
ATOM 701 C C . HIS A 1 87 ? 7.729 5.214 -11.643 1.00 97.75 87 HIS A C 1
ATOM 703 O O . HIS A 1 87 ? 7.944 4.935 -12.821 1.00 97.75 87 HIS A O 1
ATOM 709 N N . GLY A 1 88 ? 6.485 5.277 -11.152 1.00 98.00 88 GLY A N 1
ATOM 710 C CA . GLY A 1 88 ? 5.279 4.953 -11.918 1.00 98.00 88 GLY A CA 1
ATOM 711 C C . GLY A 1 88 ? 5.015 3.451 -12.077 1.00 98.00 88 GLY A C 1
ATOM 712 O O . GLY A 1 88 ? 4.058 3.071 -12.751 1.00 98.00 88 GLY A O 1
ATOM 713 N N . SER A 1 89 ? 5.826 2.588 -11.458 1.00 98.31 89 SER A N 1
ATOM 714 C CA . SER A 1 89 ? 5.599 1.144 -11.464 1.00 98.31 89 SER A CA 1
ATOM 715 C C . SER A 1 89 ? 4.365 0.805 -10.642 1.00 98.31 89 SER A C 1
ATOM 717 O O . SER A 1 89 ? 4.174 1.324 -9.540 1.00 98.31 89 SER A O 1
ATOM 719 N N . LEU A 1 90 ? 3.551 -0.102 -11.173 1.00 98.56 90 LEU A N 1
ATOM 720 C CA . LEU A 1 90 ? 2.312 -0.549 -10.550 1.00 98.56 90 LEU A CA 1
ATOM 721 C C . LEU A 1 90 ? 2.529 -1.846 -9.766 1.00 98.56 90 LEU A C 1
ATOM 723 O O . LEU A 1 90 ? 3.317 -2.701 -10.171 1.00 98.56 90 LEU A O 1
ATOM 727 N N . SER A 1 91 ? 1.775 -2.018 -8.685 1.00 98.69 91 SER A N 1
ATOM 728 C CA . SER A 1 91 ? 1.519 -3.321 -8.078 1.00 98.69 91 SER A CA 1
ATOM 729 C C . SER A 1 91 ? 0.071 -3.431 -7.656 1.00 98.69 91 SER A C 1
ATOM 731 O O . SER A 1 91 ? -0.442 -2.585 -6.927 1.00 98.69 91 SER A O 1
ATOM 733 N N . ARG A 1 92 ? -0.568 -4.535 -8.028 1.00 98.62 92 ARG A N 1
ATOM 734 C CA . ARG A 1 92 ? -1.818 -4.967 -7.408 1.00 98.62 92 ARG A CA 1
ATOM 735 C C . ARG A 1 92 ? -1.571 -5.284 -5.943 1.00 98.62 92 ARG A C 1
ATOM 737 O O . ARG A 1 92 ? -0.462 -5.662 -5.549 1.00 98.62 92 ARG A O 1
ATOM 744 N N . GLY A 1 93 ? -2.612 -5.173 -5.143 1.00 98.19 93 GLY A N 1
ATOM 745 C CA . GLY A 1 93 ? -2.541 -5.470 -3.733 1.00 98.19 93 GLY A CA 1
ATOM 746 C C . GLY A 1 93 ? -3.894 -5.662 -3.087 1.00 98.19 93 GLY A C 1
ATOM 747 O O . GLY A 1 93 ? -4.936 -5.583 -3.736 1.00 98.19 93 GLY A O 1
ATOM 748 N N . TYR A 1 94 ? -3.850 -5.952 -1.796 1.00 96.81 94 TYR A N 1
ATOM 749 C CA . TYR A 1 94 ? -5.029 -6.186 -0.976 1.00 96.81 94 TYR A CA 1
ATOM 750 C C . TYR A 1 94 ? -4.712 -5.937 0.499 1.00 96.81 94 TYR A C 1
ATOM 752 O O . TYR A 1 94 ? -3.542 -5.915 0.899 1.00 96.81 94 TYR A O 1
ATOM 760 N N . PHE A 1 95 ? -5.754 -5.781 1.311 1.00 96.31 95 PHE A N 1
ATOM 761 C CA . PHE A 1 95 ? -5.634 -5.801 2.767 1.00 96.31 95 PHE A CA 1
ATOM 762 C C . PHE A 1 95 ? -5.476 -7.235 3.270 1.00 96.31 95 PHE A C 1
ATOM 764 O O . PHE A 1 95 ? -6.349 -8.074 3.062 1.00 96.31 95 PHE A O 1
ATOM 771 N N . LEU A 1 96 ? -4.378 -7.516 3.968 1.00 94.50 96 LEU A N 1
ATOM 772 C CA . LEU A 1 96 ? -4.222 -8.757 4.727 1.00 94.50 96 LEU A CA 1
ATOM 773 C C . LEU A 1 96 ? -5.031 -8.705 6.033 1.00 94.50 96 LEU A C 1
ATOM 775 O O . LEU A 1 96 ? -5.535 -9.726 6.494 1.00 94.50 96 LEU A O 1
ATOM 779 N N . SER A 1 97 ? -5.148 -7.511 6.616 1.00 92.56 97 SER A N 1
ATOM 780 C CA . SER A 1 97 ? -5.970 -7.180 7.783 1.00 92.56 97 SER A CA 1
ATOM 781 C C . SER A 1 97 ? -6.249 -5.669 7.796 1.00 92.56 97 SER A C 1
ATOM 783 O O . SER A 1 97 ? -5.725 -4.930 6.963 1.00 92.56 97 SER A O 1
ATOM 785 N N . ASN A 1 98 ? -7.012 -5.161 8.768 1.00 92.62 98 ASN A N 1
ATOM 786 C CA . ASN A 1 98 ? -7.243 -3.714 8.921 1.00 92.62 98 ASN A CA 1
ATOM 787 C C . ASN A 1 98 ? -5.967 -2.913 9.249 1.00 92.62 98 ASN A C 1
ATOM 789 O O . ASN A 1 98 ? -6.019 -1.688 9.295 1.00 92.62 98 ASN A O 1
ATOM 793 N N . THR A 1 99 ? -4.835 -3.575 9.493 1.00 95.75 99 THR A N 1
A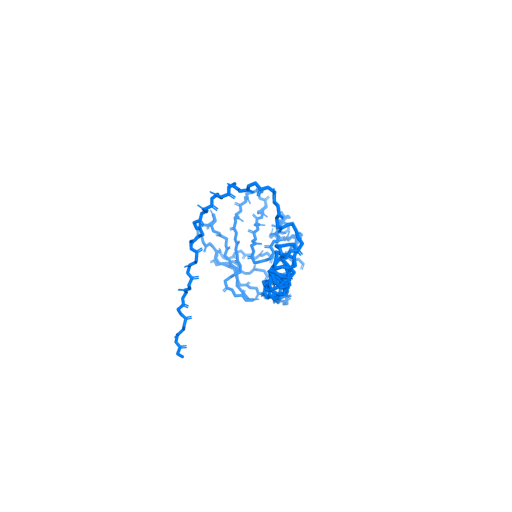TOM 794 C CA . THR A 1 99 ? -3.549 -2.934 9.797 1.00 95.75 99 THR A CA 1
ATOM 795 C C . THR A 1 99 ? -2.418 -3.398 8.884 1.00 95.75 99 THR A C 1
ATOM 797 O O . THR A 1 99 ? -1.273 -3.010 9.098 1.00 95.75 99 THR A O 1
ATOM 800 N N . GLU A 1 100 ? -2.695 -4.227 7.876 1.00 97.88 100 GLU A N 1
ATOM 801 C CA . GLU A 1 100 ? -1.668 -4.779 6.991 1.00 97.88 100 GLU A CA 1
ATOM 802 C C . GLU A 1 100 ? -2.152 -4.880 5.547 1.00 97.88 100 GLU A C 1
ATOM 804 O O . GLU A 1 100 ? -3.282 -5.281 5.273 1.00 97.88 100 GLU A O 1
ATOM 809 N N . VAL A 1 101 ? -1.254 -4.587 4.611 1.00 98.50 101 VAL A N 1
ATOM 810 C CA . VAL A 1 101 ? -1.480 -4.687 3.166 1.00 98.50 101 VAL A CA 1
ATOM 811 C C . VAL A 1 101 ? -0.377 -5.497 2.494 1.00 98.50 101 VAL A C 1
ATOM 813 O O . VAL A 1 101 ? 0.718 -5.660 3.036 1.00 98.50 101 VAL A O 1
ATOM 816 N N . VAL A 1 102 ? -0.651 -5.994 1.290 1.00 98.75 102 VAL A N 1
ATOM 817 C CA . VAL A 1 102 ? 0.320 -6.713 0.454 1.00 98.75 102 VAL A CA 1
ATOM 818 C C . VAL A 1 102 ? 0.343 -6.111 -0.944 1.00 98.75 102 VAL A C 1
ATOM 820 O O . VAL A 1 102 ? -0.709 -5.938 -1.550 1.00 98.75 102 VAL A O 1
ATOM 823 N N . ALA A 1 103 ? 1.538 -5.844 -1.472 1.00 98.69 103 ALA A N 1
ATOM 824 C CA . ALA A 1 103 ? 1.799 -5.509 -2.869 1.00 98.69 103 ALA A CA 1
ATOM 825 C C . ALA A 1 103 ? 2.308 -6.764 -3.606 1.00 98.69 103 ALA A C 1
ATOM 827 O O . ALA A 1 103 ? 3.453 -7.191 -3.440 1.00 98.69 103 ALA A O 1
ATOM 828 N N . ILE A 1 104 ? 1.424 -7.394 -4.381 1.00 98.50 104 ILE A N 1
ATOM 829 C CA . ILE A 1 104 ? 1.620 -8.715 -4.998 1.00 98.50 104 ILE A CA 1
ATOM 830 C C . ILE A 1 104 ? 2.769 -8.692 -6.010 1.00 98.50 104 ILE A C 1
ATOM 832 O O . ILE A 1 104 ? 3.674 -9.526 -5.949 1.00 98.50 104 ILE A O 1
ATOM 836 N N . ASP A 1 105 ? 2.754 -7.719 -6.921 1.00 98.12 105 ASP A N 1
ATOM 837 C CA . ASP A 1 105 ? 3.666 -7.669 -8.068 1.00 98.12 105 ASP A CA 1
ATOM 838 C C . ASP A 1 105 ? 5.082 -7.209 -7.677 1.00 98.12 105 ASP A C 1
ATOM 840 O O . ASP A 1 105 ? 6.022 -7.334 -8.458 1.00 98.12 105 ASP A O 1
ATOM 844 N N . TRP A 1 106 ? 5.265 -6.748 -6.437 1.00 98.31 106 TRP A N 1
ATOM 845 C CA . TRP A 1 106 ? 6.571 -6.451 -5.837 1.00 98.31 106 TRP A CA 1
ATOM 846 C C . TRP A 1 106 ? 7.075 -7.592 -4.940 1.00 98.31 106 TRP A C 1
ATOM 848 O O . TRP A 1 106 ? 7.771 -7.362 -3.954 1.00 98.31 106 TRP A O 1
ATOM 858 N N . GLY A 1 107 ? 6.713 -8.836 -5.274 1.00 97.81 107 GLY A N 1
ATOM 859 C CA . GLY A 1 107 ? 7.162 -10.034 -4.560 1.00 97.81 107 GLY A CA 1
ATOM 860 C C . GLY A 1 107 ? 6.395 -10.303 -3.266 1.00 97.81 107 GLY A C 1
ATOM 861 O O . GLY A 1 107 ? 6.982 -10.777 -2.296 1.00 97.81 107 GLY A O 1
ATOM 862 N N . ASN A 1 108 ? 5.091 -10.003 -3.240 1.00 97.62 108 ASN A N 1
ATOM 863 C CA . ASN A 1 108 ? 4.254 -10.043 -2.033 1.00 97.62 108 ASN A CA 1
ATOM 864 C C . ASN A 1 108 ? 4.811 -9.174 -0.893 1.00 97.62 108 ASN A C 1
ATOM 866 O O . ASN A 1 108 ? 4.793 -9.568 0.279 1.00 97.62 108 ASN A O 1
ATOM 870 N N . LEU A 1 109 ? 5.321 -7.991 -1.243 1.00 98.62 109 LEU A N 1
ATOM 871 C CA . LEU A 1 109 ? 5.861 -7.037 -0.285 1.00 98.62 109 LEU A CA 1
ATOM 872 C C . LEU A 1 109 ? 4.756 -6.621 0.690 1.00 98.62 109 LEU A C 1
ATOM 874 O O . LEU A 1 109 ? 3.736 -6.067 0.285 1.00 98.62 109 LEU A O 1
ATOM 878 N N . ARG A 1 110 ? 4.951 -6.899 1.981 1.00 98.69 110 ARG A N 1
ATOM 879 C CA . ARG A 1 110 ? 3.977 -6.550 3.022 1.00 98.69 110 ARG A CA 1
ATOM 880 C C . ARG A 1 110 ? 4.248 -5.163 3.583 1.00 98.69 110 ARG A C 1
ATOM 882 O O . ARG A 1 110 ? 5.411 -4.772 3.721 1.00 98.69 110 ARG A O 1
ATOM 889 N N . GLY A 1 111 ? 3.176 -4.459 3.925 1.00 98.69 111 GLY A N 1
ATOM 890 C CA . GLY A 1 111 ? 3.210 -3.161 4.583 1.00 98.69 111 GLY A CA 1
ATOM 891 C C . GLY A 1 111 ? 2.336 -3.146 5.832 1.00 98.69 111 GLY A C 1
ATOM 892 O O . GLY A 1 111 ? 1.189 -3.585 5.781 1.00 98.69 111 GLY A O 1
ATOM 893 N N . SER A 1 112 ? 2.861 -2.624 6.938 1.00 98.69 112 SER A N 1
ATOM 894 C CA . SER A 1 112 ? 2.094 -2.364 8.160 1.00 98.69 112 SER A CA 1
ATOM 895 C C . SER A 1 112 ? 1.564 -0.934 8.161 1.00 98.69 112 SER A C 1
ATOM 897 O O . SER A 1 112 ? 2.309 0.011 7.900 1.00 98.69 112 SER A O 1
ATOM 899 N N . LEU A 1 113 ? 0.287 -0.762 8.484 1.00 98.44 113 LEU A N 1
ATOM 900 C CA . LEU A 1 113 ? -0.348 0.544 8.623 1.00 98.44 113 LEU A CA 1
ATOM 901 C C . LEU A 1 113 ? -0.131 1.086 10.039 1.00 98.44 113 LEU A C 1
ATOM 903 O O . LEU A 1 113 ? -0.302 0.375 11.027 1.00 98.44 113 LEU A O 1
ATOM 907 N N . SER A 1 114 ? 0.234 2.362 10.145 1.00 96.75 114 SER A N 1
ATOM 908 C CA . SER A 1 114 ? 0.420 3.054 11.425 1.00 96.75 114 SER A CA 1
ATOM 909 C C . SER A 1 114 ? 0.000 4.526 11.336 1.00 96.75 114 SER A C 1
ATOM 911 O O . SER A 1 114 ? -0.472 4.987 10.292 1.00 96.75 114 SER A O 1
ATOM 913 N N . GLY A 1 115 ? 0.087 5.259 12.453 1.00 93.00 115 GLY A N 1
ATOM 914 C CA . GLY A 1 115 ? -0.248 6.688 12.489 1.00 93.00 115 GLY A CA 1
ATOM 915 C C . GLY A 1 115 ? -1.712 6.993 12.148 1.00 93.00 115 GLY A C 1
ATOM 916 O O . GLY A 1 115 ? -2.003 8.032 11.568 1.00 93.00 115 GLY A O 1
ATOM 917 N N . GLY A 1 116 ? -2.638 6.069 12.425 1.00 92.38 116 GLY A N 1
ATOM 918 C CA . GLY A 1 116 ? -4.028 6.207 11.977 1.00 92.38 116 GLY A CA 1
ATOM 919 C C . GLY A 1 116 ? -4.193 6.004 10.467 1.00 92.38 116 GLY A C 1
ATOM 920 O O . GLY A 1 116 ? -5.008 6.674 9.843 1.00 92.38 116 GLY A O 1
ATOM 921 N N . ASN A 1 117 ? -3.414 5.088 9.877 1.00 94.25 117 ASN A N 1
ATOM 922 C CA . ASN A 1 117 ? -3.411 4.764 8.444 1.00 94.25 117 ASN A CA 1
ATOM 923 C C . ASN A 1 117 ? -2.895 5.910 7.553 1.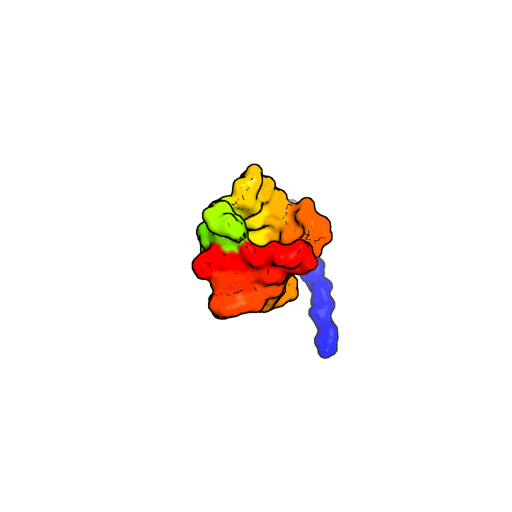00 94.25 117 ASN A C 1
ATOM 925 O O . ASN A 1 117 ? -3.309 6.059 6.400 1.00 94.25 117 ASN A O 1
ATOM 929 N N . THR A 1 118 ? -1.994 6.729 8.097 1.00 97.75 118 THR A N 1
ATOM 930 C CA . THR A 1 118 ? -1.273 7.798 7.378 1.00 97.75 118 THR A CA 1
ATOM 931 C C . THR A 1 118 ? 0.168 7.414 7.056 1.00 97.75 118 THR A C 1
ATOM 933 O O . THR A 1 118 ? 0.842 8.128 6.321 1.00 97.75 118 THR A O 1
ATOM 936 N N . VAL A 1 119 ? 0.631 6.261 7.553 1.00 98.44 119 VAL A N 1
ATOM 937 C CA . VAL A 1 119 ? 1.954 5.704 7.261 1.00 98.44 119 VAL A CA 1
ATOM 938 C C . VAL A 1 119 ? 1.827 4.229 6.888 1.00 98.44 119 VAL A C 1
ATOM 940 O O . VAL A 1 119 ? 1.188 3.466 7.616 1.00 98.44 119 VAL A O 1
ATOM 943 N N . ILE A 1 120 ? 2.479 3.825 5.796 1.00 98.62 120 ILE A N 1
ATOM 944 C CA . ILE A 1 120 ? 2.711 2.421 5.432 1.00 98.62 120 ILE A CA 1
ATOM 945 C C . ILE A 1 120 ? 4.195 2.120 5.635 1.00 98.62 120 ILE A C 1
ATOM 947 O O . ILE A 1 120 ? 5.051 2.728 4.994 1.00 98.62 120 ILE A O 1
ATOM 951 N N . ILE A 1 121 ? 4.494 1.181 6.528 1.00 98.56 121 ILE A N 1
ATOM 952 C CA . ILE A 1 121 ? 5.842 0.685 6.809 1.00 98.56 121 ILE A CA 1
ATOM 953 C C . ILE A 1 121 ? 6.043 -0.595 6.000 1.00 98.56 121 ILE A C 1
ATOM 955 O O . ILE A 1 121 ? 5.505 -1.641 6.362 1.00 98.56 121 ILE A O 1
ATOM 959 N N . TRP A 1 122 ? 6.789 -0.531 4.901 1.00 98.50 122 TRP A N 1
ATOM 960 C CA . TRP A 1 122 ? 7.044 -1.692 4.050 1.00 98.50 122 TRP A CA 1
ATOM 961 C C . TRP A 1 122 ? 8.179 -2.557 4.608 1.00 98.50 122 TRP A C 1
ATOM 963 O O . TRP A 1 122 ? 9.194 -2.052 5.084 1.00 98.50 122 TRP A O 1
ATOM 973 N N . HIS A 1 123 ? 8.068 -3.882 4.477 1.00 98.38 123 HIS A N 1
ATOM 974 C CA . HIS A 1 123 ? 9.090 -4.830 4.951 1.00 98.38 123 HIS A CA 1
ATOM 975 C C . HIS A 1 123 ? 10.465 -4.691 4.278 1.00 98.38 123 HIS A C 1
ATOM 977 O O . HIS A 1 123 ? 11.452 -5.199 4.802 1.00 98.38 123 HIS A O 1
ATOM 983 N N . ASN A 1 124 ? 10.559 -3.997 3.142 1.00 97.00 124 ASN A N 1
ATOM 984 C CA . ASN A 1 124 ? 11.838 -3.661 2.511 1.00 97.00 124 ASN A CA 1
ATOM 985 C C . ASN A 1 124 ? 12.526 -2.438 3.158 1.00 97.00 124 ASN A C 1
ATOM 987 O O . ASN A 1 124 ? 13.546 -1.981 2.651 1.00 97.00 124 ASN A O 1
ATOM 991 N N . GLY A 1 125 ? 11.964 -1.895 4.243 1.00 96.81 125 GLY A N 1
ATOM 992 C CA . GLY A 1 125 ? 12.501 -0.756 4.985 1.00 96.81 125 GLY A CA 1
ATOM 993 C C . GLY A 1 125 ? 12.070 0.615 4.464 1.00 96.81 125 GLY A C 1
ATOM 994 O O . GLY A 1 125 ? 12.505 1.624 5.014 1.00 96.81 125 GLY A O 1
ATOM 995 N N . THR A 1 126 ? 11.234 0.680 3.424 1.00 97.38 126 THR A N 1
ATOM 996 C CA . THR A 1 126 ? 10.700 1.954 2.924 1.00 97.38 126 THR A CA 1
ATOM 997 C C . THR A 1 126 ? 9.425 2.363 3.657 1.00 97.38 126 THR A C 1
ATOM 999 O O . THR A 1 126 ? 8.680 1.527 4.168 1.00 97.38 126 THR A O 1
ATOM 1002 N N . TYR A 1 127 ? 9.162 3.668 3.690 1.00 97.38 127 TYR A N 1
ATOM 1003 C CA . TYR A 1 127 ? 8.002 4.248 4.361 1.00 97.38 127 TYR A CA 1
ATOM 1004 C C . TYR A 1 127 ? 7.247 5.124 3.381 1.00 97.38 127 TYR A C 1
ATOM 1006 O O . TYR A 1 127 ? 7.847 5.991 2.742 1.00 97.38 127 TYR A O 1
ATOM 1014 N N . TRP A 1 128 ? 5.944 4.896 3.264 1.00 98.50 128 TRP A N 1
ATOM 1015 C CA . TRP A 1 128 ? 5.051 5.796 2.547 1.00 98.50 128 TRP A CA 1
ATOM 1016 C C . TRP A 1 128 ? 4.246 6.608 3.556 1.00 98.50 128 TRP A C 1
ATOM 1018 O O . TRP A 1 128 ? 3.774 6.044 4.541 1.00 98.50 128 TRP A O 1
ATOM 1028 N N . TYR A 1 129 ? 4.077 7.906 3.317 1.00 98.56 129 TYR A N 1
ATOM 1029 C CA . TYR A 1 129 ? 3.325 8.810 4.194 1.00 98.56 129 TYR A CA 1
ATOM 1030 C C . TYR A 1 129 ? 2.395 9.746 3.408 1.00 98.56 129 TYR A C 1
ATOM 1032 O O . TYR A 1 129 ? 2.596 9.949 2.209 1.00 98.56 129 TYR A O 1
ATOM 1040 N N . ARG A 1 130 ? 1.386 10.312 4.077 1.00 96.62 130 ARG A N 1
ATOM 1041 C CA . ARG A 1 130 ? 0.480 11.345 3.549 1.00 96.62 130 ARG A CA 1
ATOM 1042 C C . ARG A 1 130 ? -0.021 12.270 4.653 1.00 96.62 130 ARG A C 1
ATOM 1044 O O . ARG A 1 130 ? -0.028 11.822 5.821 1.00 96.62 130 ARG A O 1
#

Organism: NCBI:txid2592383

Radius of gyration: 25.22 Å; chains: 1; bounding box: 71×41×41 Å

Foldseek 3Di:
DDDDDDDDDDDDDDDDDDDDPPPPVVVVVVVVVVVVVVVVVVVVVVVVCVLVVQLVLADDQADWKDWPNAIWGWDDDRQWIWTQDSVRDIFIKGAPDSQKIFGVVVPRWIWGADPSRQWTQTPVRTIIGD